Protein AF-A0A5K1B858-F1 (afdb_monomer_lite)

InterPro domains:
  IPR005607 BSD domain [PF03909] (2-32)
  IPR005607 BSD domain [PS50858] (1-31)
  IPR035925 BSD domain superfamily [G3DSA:1.10.3970.10] (1-32)
  IPR035925 BSD domain superfamily [SSF140383] (2-31)

Structure (mmCIF, N/CA/C/O backbone):
data_AF-A0A5K1B858-F1
#
_entry.id   AF-A0A5K1B858-F1
#
loop_
_atom_site.group_PDB
_atom_site.id
_atom_site.type_symbol
_atom_site.label_atom_id
_atom_site.label_alt_id
_atom_site.label_comp_id
_atom_site.label_asym_id
_atom_site.label_entity_id
_atom_site.label_seq_id
_atom_site.pdbx_PDB_ins_code
_atom_site.Cartn_x
_atom_site.Cartn_y
_atom_site.Cartn_z
_atom_site.occupancy
_atom_site.B_iso_or_equiv
_atom_site.auth_seq_id
_atom_site.auth_comp_id
_atom_site.auth_asym_id
_atom_site.auth_atom_id
_atom_sit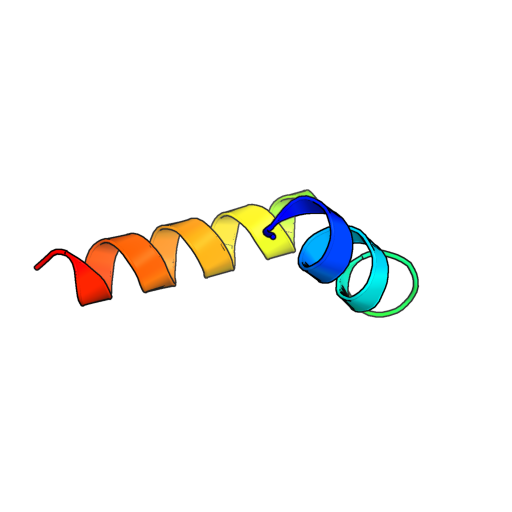e.pdbx_PDB_model_num
ATOM 1 N N . GLU A 1 1 ? -8.576 -9.697 -8.974 1.00 63.94 1 GLU A N 1
ATOM 2 C CA . GLU A 1 1 ? -9.137 -8.337 -8.803 1.00 63.94 1 GLU A CA 1
ATOM 3 C C . GLU A 1 1 ? -8.130 -7.292 -8.289 1.00 63.94 1 GLU A C 1
ATOM 5 O O . GLU A 1 1 ? -7.941 -6.307 -8.983 1.00 63.94 1 GLU A O 1
ATOM 10 N N . ILE A 1 2 ? -7.355 -7.495 -7.211 1.00 72.19 2 ILE A N 1
ATOM 11 C CA . ILE A 1 2 ? -6.302 -6.518 -6.803 1.00 72.19 2 ILE A CA 1
ATOM 12 C C . ILE A 1 2 ? -5.010 -6.594 -7.640 1.00 72.19 2 ILE A C 1
ATOM 14 O O . ILE A 1 2 ? -4.358 -5.578 -7.876 1.00 72.19 2 ILE A O 1
ATOM 18 N N . SER A 1 3 ? -4.620 -7.778 -8.127 1.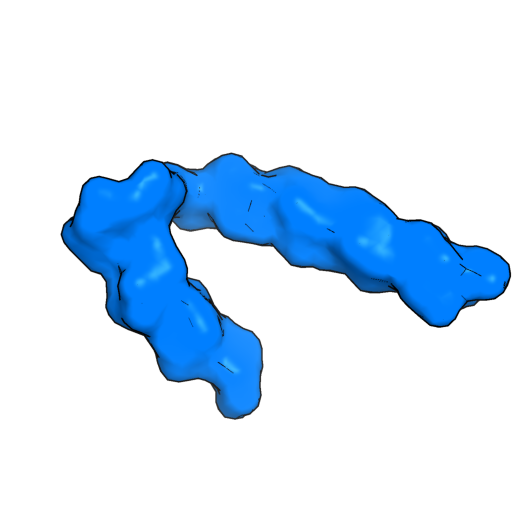00 70.12 3 SER A N 1
ATOM 19 C CA . SER A 1 3 ? -3.384 -7.921 -8.920 1.00 70.12 3 SER A CA 1
ATOM 20 C C . SER A 1 3 ? -3.408 -7.161 -10.245 1.00 70.12 3 SER A C 1
ATOM 22 O O . SER A 1 3 ? -2.373 -6.633 -10.630 1.00 70.12 3 SER A O 1
ATOM 24 N N . GLN A 1 4 ? -4.560 -7.049 -10.913 1.00 72.62 4 GLN A N 1
ATOM 25 C CA . GLN A 1 4 ? -4.680 -6.229 -12.126 1.00 72.62 4 GLN A CA 1
ATOM 26 C C . GLN A 1 4 ? -4.598 -4.734 -11.800 1.00 72.62 4 GLN A C 1
ATOM 28 O O . GLN A 1 4 ? -3.888 -4.005 -12.482 1.00 72.62 4 GLN A O 1
ATOM 33 N N . LEU A 1 5 ? -5.237 -4.292 -10.711 1.00 73.88 5 LEU A N 1
ATOM 34 C CA . LEU A 1 5 ? -5.160 -2.906 -10.246 1.00 73.88 5 LEU A CA 1
ATOM 35 C C . LEU A 1 5 ? -3.712 -2.500 -9.923 1.00 73.88 5 LEU A C 1
ATOM 37 O O . LEU A 1 5 ? -3.250 -1.443 -10.348 1.00 73.88 5 LEU A O 1
ATOM 41 N N . ARG A 1 6 ? -2.958 -3.384 -9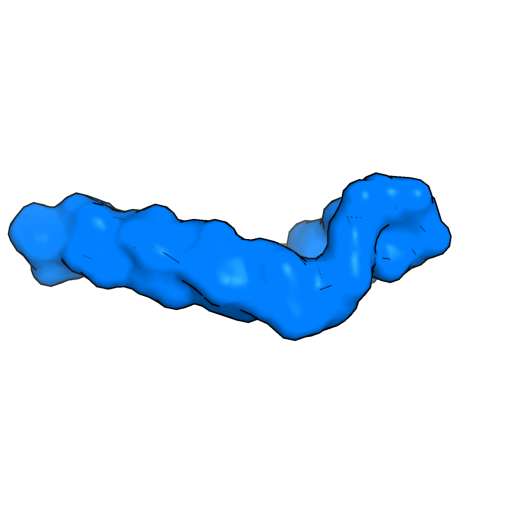.255 1.00 72.12 6 ARG A N 1
ATOM 42 C CA . ARG A 1 6 ? -1.512 -3.211 -9.040 1.00 72.12 6 ARG A CA 1
ATOM 43 C C . ARG A 1 6 ? -0.749 -3.141 -10.356 1.00 72.12 6 ARG A C 1
ATOM 45 O O . ARG A 1 6 ? 0.082 -2.259 -10.515 1.00 72.12 6 ARG A O 1
ATOM 52 N N . TYR A 1 7 ? -1.054 -4.018 -11.308 1.00 71.06 7 TYR A N 1
ATOM 53 C CA . TYR A 1 7 ? -0.407 -4.017 -12.620 1.00 71.06 7 TYR A CA 1
ATOM 54 C C . TYR A 1 7 ? -0.682 -2.762 -13.452 1.00 71.06 7 TYR A C 1
ATOM 56 O O . TYR A 1 7 ? 0.149 -2.427 -14.283 1.00 71.06 7 TYR A O 1
ATOM 64 N N . VAL A 1 8 ? -1.806 -2.067 -13.246 1.00 73.56 8 VAL A N 1
ATOM 65 C CA . VAL A 1 8 ? -2.146 -0.816 -13.952 1.00 73.56 8 VAL A CA 1
ATOM 66 C C . VAL A 1 8 ? -1.580 0.416 -13.236 1.00 73.56 8 VAL A C 1
ATOM 68 O O . VAL A 1 8 ? -1.126 1.351 -13.891 1.00 73.56 8 VAL A O 1
ATOM 71 N N . LEU A 1 9 ? -1.561 0.420 -11.900 1.00 67.81 9 LEU A N 1
ATOM 72 C CA . LEU A 1 9 ? -1.094 1.560 -11.095 1.00 67.81 9 LEU A CA 1
ATOM 73 C C . LEU A 1 9 ? 0.426 1.567 -10.870 1.00 67.81 9 LEU A C 1
ATOM 75 O O . LEU A 1 9 ? 1.055 2.628 -10.847 1.00 67.81 9 LEU A O 1
ATOM 79 N N . CYS A 1 10 ? 1.032 0.387 -10.735 1.00 70.44 10 CYS A N 1
ATOM 80 C CA . CYS A 1 10 ? 2.444 0.216 -10.405 1.00 70.44 10 CYS A CA 1
ATOM 81 C C . CYS A 1 10 ? 3.458 0.203 -11.582 1.00 70.44 10 CYS A C 1
ATOM 83 O O . CYS A 1 10 ? 4.652 0.215 -11.284 1.00 70.44 10 CYS A O 1
ATOM 85 N N . PRO A 1 11 ? 3.106 0.215 -12.892 1.00 61.25 11 PRO A N 1
ATOM 86 C CA . PRO A 1 11 ? 4.119 0.161 -13.947 1.00 61.25 11 PRO A CA 1
ATOM 87 C C . PRO A 1 11 ? 4.670 1.544 -14.336 1.00 61.25 11 PRO A C 1
ATOM 89 O O . PRO A 1 11 ? 5.710 1.605 -14.986 1.00 61.25 11 PRO A O 1
ATOM 92 N N . ARG A 1 12 ? 4.004 2.660 -13.981 1.00 64.38 12 ARG A N 1
ATOM 93 C CA . ARG A 1 12 ? 4.440 4.016 -14.396 1.00 64.38 12 ARG A CA 1
ATOM 94 C C . ARG A 1 12 ? 4.260 5.143 -13.382 1.00 64.38 12 ARG A C 1
ATOM 96 O O . ARG A 1 12 ? 4.975 6.133 -13.488 1.00 64.38 12 ARG A O 1
ATOM 103 N N . HIS A 1 13 ? 3.343 5.026 -12.421 1.00 67.62 13 HIS A N 1
ATOM 104 C CA . HIS A 1 13 ? 2.968 6.176 -11.588 1.00 67.62 13 HIS A CA 1
ATOM 105 C C . HIS A 1 13 ? 3.331 6.054 -10.111 1.00 67.62 13 HIS A C 1
ATOM 107 O O . HIS A 1 13 ? 3.502 7.081 -9.459 1.00 67.62 13 HIS A O 1
ATOM 113 N N . MET A 1 14 ? 3.461 4.844 -9.563 1.00 75.56 14 MET A N 1
ATOM 114 C CA . MET A 1 14 ? 3.614 4.692 -8.118 1.00 75.56 14 MET A CA 1
ATOM 115 C C . MET A 1 14 ? 4.433 3.451 -7.753 1.00 75.56 14 MET A C 1
ATOM 117 O O . MET A 1 14 ? 4.264 2.396 -8.357 1.00 75.56 14 MET A O 1
ATOM 121 N N . LYS A 1 15 ? 5.327 3.570 -6.760 1.00 81.00 15 LYS A N 1
ATOM 122 C CA . LYS A 1 15 ? 6.095 2.427 -6.238 1.00 81.00 15 LYS A CA 1
ATOM 123 C C . LYS A 1 15 ? 5.184 1.501 -5.435 1.00 81.00 15 LYS A C 1
ATOM 125 O O . LYS A 1 15 ? 4.284 1.970 -4.742 1.00 81.00 15 LYS A O 1
ATOM 130 N N . GLU A 1 16 ? 5.492 0.207 -5.433 1.00 82.25 16 GLU A N 1
ATOM 131 C CA . GLU A 1 16 ? 4.667 -0.816 -4.778 1.00 82.25 16 GLU A CA 1
ATOM 132 C C . GLU A 1 16 ? 4.386 -0.500 -3.297 1.00 82.25 16 GLU A C 1
ATOM 134 O O . GLU A 1 16 ? 3.258 -0.628 -2.832 1.00 82.25 16 GLU A O 1
ATOM 139 N N . ARG A 1 17 ? 5.380 0.033 -2.571 1.00 84.19 17 ARG A N 1
ATOM 140 C CA . ARG A 1 17 ? 5.211 0.481 -1.178 1.00 84.19 17 ARG A CA 1
ATOM 141 C C . ARG A 1 17 ? 4.132 1.560 -1.025 1.00 84.19 17 ARG A C 1
ATOM 143 O O . ARG A 1 17 ? 3.314 1.467 -0.122 1.00 84.19 17 ARG A O 1
ATOM 150 N N . GLN A 1 18 ? 4.122 2.559 -1.905 1.00 83.94 18 GLN A N 1
ATOM 151 C CA . GLN A 1 18 ? 3.144 3.649 -1.853 1.00 83.94 18 GLN A CA 1
ATOM 152 C C . GLN A 1 18 ? 1.733 3.158 -2.197 1.00 83.94 18 GLN A C 1
ATOM 154 O O . GLN A 1 18 ? 0.766 3.621 -1.597 1.00 83.94 18 GLN A O 1
ATOM 159 N N . PHE A 1 19 ? 1.616 2.184 -3.108 1.00 85.38 19 PHE A N 1
ATOM 160 C CA . PHE A 1 19 ? 0.339 1.528 -3.383 1.00 85.38 19 PHE A CA 1
ATOM 161 C C . PHE A 1 19 ? -0.216 0.862 -2.118 1.00 85.38 19 PHE A C 1
ATOM 163 O O . PHE A 1 19 ? -1.370 1.094 -1.762 1.00 85.38 19 PHE A O 1
ATOM 170 N N . TRP A 1 20 ? 0.610 0.075 -1.418 1.00 85.00 20 TRP A N 1
ATOM 171 C CA . TRP A 1 20 ? 0.188 -0.603 -0.192 1.00 85.00 20 TRP A CA 1
ATOM 172 C C . TRP A 1 20 ? -0.189 0.385 0.916 1.00 85.00 20 TRP A C 1
ATOM 174 O O . TRP A 1 20 ? -1.225 0.193 1.547 1.00 85.00 20 TRP A O 1
ATOM 184 N N . ASP A 1 21 ? 0.569 1.470 1.104 1.00 87.94 21 ASP A N 1
ATOM 185 C CA . ASP A 1 21 ? 0.239 2.525 2.078 1.00 87.94 21 ASP A CA 1
ATOM 186 C C . ASP A 1 21 ? -1.159 3.124 1.840 1.00 87.94 21 ASP A C 1
ATOM 188 O O . ASP A 1 21 ? -1.975 3.223 2.760 1.00 87.94 21 ASP A O 1
ATOM 192 N N . ILE A 1 22 ? -1.477 3.482 0.591 1.00 86.94 22 ILE A N 1
ATOM 193 C CA . ILE A 1 22 ? -2.786 4.051 0.233 1.00 86.94 22 ILE A CA 1
ATOM 194 C C . ILE A 1 22 ? -3.889 2.998 0.357 1.00 86.94 22 ILE A C 1
ATOM 196 O O . ILE A 1 22 ? -4.957 3.293 0.895 1.00 86.94 22 ILE A O 1
ATOM 200 N N . TYR A 1 23 ? -3.632 1.772 -0.100 1.00 86.44 23 TYR A N 1
ATOM 201 C CA . TYR A 1 23 ? -4.581 0.666 -0.018 1.00 86.44 23 TYR A CA 1
ATOM 202 C C . TYR A 1 23 ? -4.976 0.376 1.434 1.00 86.44 23 TYR A C 1
ATOM 204 O O . TYR A 1 23 ? -6.162 0.371 1.757 1.00 86.44 23 TYR A O 1
ATOM 212 N N . PHE A 1 24 ? -3.999 0.213 2.331 1.00 87.38 24 PHE A N 1
ATOM 213 C CA . PHE A 1 24 ? -4.274 -0.033 3.746 1.00 87.38 24 PHE A CA 1
ATOM 214 C C . PHE A 1 24 ? -4.972 1.152 4.407 1.00 87.38 24 PHE A C 1
ATOM 216 O O . PHE A 1 24 ? -5.876 0.947 5.216 1.00 87.38 24 PHE A O 1
ATOM 223 N N . LYS A 1 25 ? -4.615 2.388 4.041 1.00 88.75 25 LYS A N 1
ATOM 224 C CA . LYS A 1 25 ? -5.296 3.583 4.547 1.00 88.75 25 LYS A CA 1
ATOM 225 C C . LYS A 1 25 ? -6.764 3.632 4.117 1.00 88.75 25 LYS A C 1
ATOM 227 O O . LYS A 1 25 ? -7.618 3.927 4.950 1.00 88.75 25 LYS A O 1
ATOM 232 N N . LEU A 1 26 ? -7.064 3.329 2.855 1.00 86.25 26 LEU A N 1
ATOM 233 C CA . LEU A 1 26 ? -8.434 3.281 2.336 1.00 86.25 26 LEU A CA 1
ATOM 234 C C . LEU A 1 26 ? -9.242 2.156 2.985 1.00 86.25 26 LEU A C 1
ATOM 236 O O . LEU A 1 26 ? -10.329 2.411 3.494 1.00 86.25 26 LEU A O 1
ATOM 240 N N . VAL A 1 27 ? -8.688 0.942 3.036 1.00 87.38 27 VAL A N 1
ATOM 241 C CA . VAL A 1 27 ? -9.332 -0.211 3.684 1.00 87.38 27 VAL A CA 1
ATOM 242 C C . VAL A 1 27 ? -9.627 0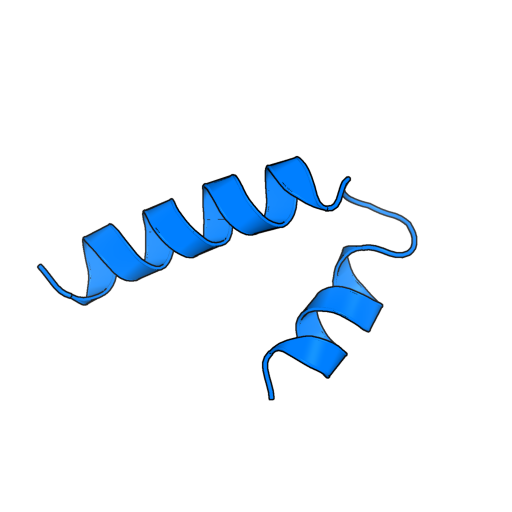.086 5.150 1.00 87.38 27 VAL A C 1
ATOM 244 O O . VAL A 1 27 ? -10.734 -0.167 5.610 1.00 87.38 27 VAL A O 1
ATOM 247 N N . LYS A 1 28 ? -8.679 0.690 5.874 1.00 86.44 28 LYS A N 1
ATOM 248 C CA . LYS A 1 28 ? -8.871 1.055 7.280 1.00 86.44 28 LYS A CA 1
ATOM 249 C C . LYS A 1 28 ? -10.021 2.043 7.483 1.00 86.44 28 LYS A C 1
ATOM 251 O O . LYS A 1 28 ? -10.713 1.923 8.478 1.00 86.44 28 LYS A O 1
ATOM 256 N N . ASN A 1 29 ? -10.222 2.989 6.563 1.00 85.38 29 ASN A N 1
ATOM 257 C CA . ASN A 1 29 ? -11.343 3.934 6.635 1.00 85.38 29 ASN A CA 1
ATOM 258 C C . ASN A 1 29 ? 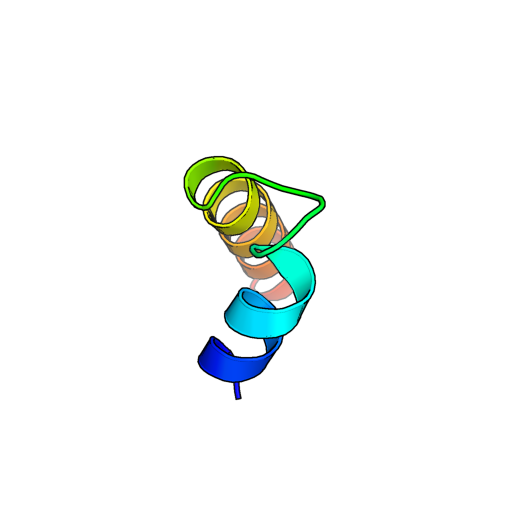-12.677 3.306 6.213 1.00 85.38 29 ASN A C 1
ATOM 260 O O . ASN A 1 29 ? -13.719 3.738 6.680 1.00 85.38 29 ASN A O 1
ATOM 264 N N . HIS A 1 30 ? -12.658 2.324 5.312 1.00 84.50 30 HIS A N 1
ATOM 265 C CA . HIS A 1 30 ? -13.877 1.692 4.806 1.00 84.50 30 HIS A CA 1
ATOM 266 C C . HIS A 1 30 ? -14.430 0.604 5.737 1.00 84.50 30 HIS A C 1
ATOM 268 O O . HIS A 1 30 ? -15.618 0.312 5.704 1.00 84.50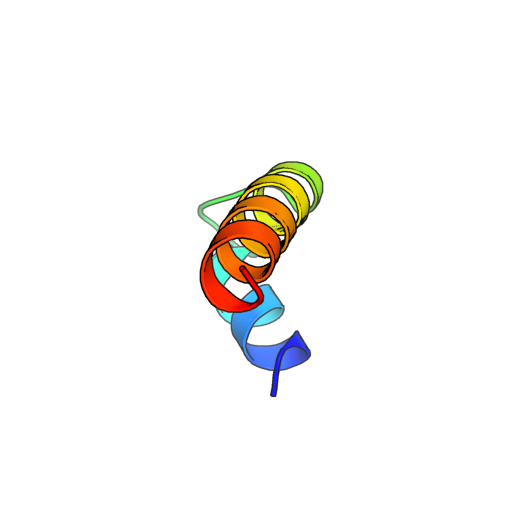 30 HIS A O 1
ATOM 274 N N . VAL A 1 31 ? -13.566 -0.005 6.552 1.00 80.62 31 VAL A N 1
ATOM 275 C CA . VAL A 1 31 ? -13.928 -1.046 7.532 1.00 80.62 31 VAL A CA 1
ATOM 276 C C . VAL A 1 31 ? -14.238 -0.439 8.916 1.00 80.62 31 VAL A C 1
ATOM 278 O O . VAL A 1 31 ? -14.445 -1.177 9.877 1.00 80.62 31 VAL A O 1
ATOM 281 N N . GLN A 1 32 ? -14.262 0.895 9.030 1.00 52.34 32 GLN A N 1
ATOM 282 C CA . GLN A 1 32 ? -14.533 1.618 10.275 1.00 52.34 32 GLN A CA 1
ATOM 283 C C . GLN A 1 32 ? -15.994 2.049 10.405 1.00 52.34 32 GLN A C 1
ATOM 285 O O . GLN A 1 32 ? -16.611 2.370 9.366 1.00 52.34 32 GLN A O 1
#

Secondary structure (DSSP, 8-state):
-HHHHHHHHTTTT--HHHHHHHHHHHHHHH--

Radius of gyration: 10.09 Å; chains: 1; bounding box: 21×14×25 Å

Foldseek 3Di:
DVVVVCVVCPPPPDPPVVVVVVVVVVVVVVVD

Sequence (32 aa):
EISQLRYVLCPRHMKERQFWDIYFKLVKNHVQ

Organism: NCBI:txid210225

pLDDT: mean 77.46, std 9.39, range [52.34, 88.75]